Protein AF-A0A956PJD3-F1 (afdb_monomer_lite)

pLDDT: mean 86.42, std 15.33, range [51.88, 98.38]

Structure (mmCIF, N/CA/C/O backbone):
data_AF-A0A956PJD3-F1
#
_entry.id   AF-A0A956PJD3-F1
#
loop_
_atom_site.group_PDB
_atom_site.id
_atom_site.type_symbol
_atom_site.label_atom_id
_atom_site.label_alt_id
_atom_site.label_comp_id
_atom_site.label_asym_id
_atom_site.label_entity_id
_atom_site.label_seq_id
_atom_site.pdbx_PDB_ins_code
_atom_site.Cartn_x
_atom_site.Cartn_y
_atom_site.Cartn_z
_atom_site.occupancy
_atom_site.B_iso_or_equiv
_atom_site.auth_seq_id
_atom_site.auth_comp_id
_atom_site.auth_asym_id
_atom_site.auth_atom_id
_atom_site.pdbx_PDB_model_num
ATOM 1 N N . MET A 1 1 ? -26.066 43.402 -64.550 1.00 51.88 1 MET A N 1
ATOM 2 C CA . MET A 1 1 ? -26.418 42.954 -63.183 1.00 51.88 1 MET A CA 1
ATOM 3 C C . MET A 1 1 ? -26.433 41.417 -63.153 1.00 51.88 1 MET A C 1
ATOM 5 O O . MET A 1 1 ? -27.493 40.840 -63.305 1.00 51.88 1 MET A O 1
ATOM 9 N N . MET A 1 2 ? -25.281 40.720 -63.094 1.00 53.66 2 MET A N 1
ATOM 10 C CA . MET A 1 2 ? -25.293 39.231 -63.068 1.00 53.66 2 MET A CA 1
ATOM 11 C C . MET A 1 2 ? -23.995 38.536 -62.592 1.00 53.66 2 MET A C 1
ATOM 13 O O . MET A 1 2 ? -23.760 37.376 -62.910 1.00 53.66 2 MET A O 1
ATOM 17 N N . THR A 1 3 ? -23.143 39.204 -61.807 1.00 54.50 3 THR A N 1
ATOM 18 C CA . THR A 1 3 ? -21.812 38.692 -61.396 1.00 54.50 3 THR A CA 1
ATOM 19 C C . THR A 1 3 ? -21.685 38.340 -59.904 1.00 54.50 3 THR A C 1
ATOM 21 O O . THR A 1 3 ? -20.575 38.278 -59.386 1.00 54.50 3 THR A O 1
ATOM 24 N N . SER A 1 4 ? -22.788 38.091 -59.184 1.00 55.97 4 SER A N 1
ATOM 25 C CA . SER A 1 4 ? -22.749 38.008 -57.706 1.00 55.97 4 SER A CA 1
ATOM 26 C C . SER A 1 4 ? -23.077 36.635 -57.084 1.00 55.97 4 SER A C 1
ATOM 28 O O . SER A 1 4 ? -22.660 36.371 -55.960 1.00 55.97 4 SER A O 1
ATOM 30 N N . LEU A 1 5 ? -23.736 35.703 -57.790 1.00 53.62 5 LEU A N 1
ATOM 31 C CA . LEU A 1 5 ? -24.155 34.427 -57.169 1.00 53.62 5 LEU A CA 1
ATOM 32 C C . LEU A 1 5 ? -23.069 33.331 -57.145 1.00 53.62 5 LEU A C 1
ATOM 34 O O . LEU A 1 5 ? -22.965 32.591 -56.169 1.00 53.62 5 LEU A O 1
ATOM 38 N N . LYS A 1 6 ? -22.235 33.220 -58.190 1.00 53.94 6 LYS A N 1
ATOM 39 C CA . LYS A 1 6 ? -21.242 32.128 -58.311 1.00 53.94 6 LYS A CA 1
ATOM 40 C C . LYS A 1 6 ? -20.050 32.293 -57.359 1.00 53.94 6 LYS A C 1
ATOM 42 O O . LYS A 1 6 ? -19.551 31.319 -56.804 1.00 53.94 6 LYS A O 1
ATOM 47 N N . THR A 1 7 ? -19.622 33.532 -57.130 1.00 57.16 7 THR A N 1
ATOM 48 C CA . THR A 1 7 ? -18.496 33.870 -56.244 1.00 57.16 7 THR A CA 1
ATOM 49 C C . THR A 1 7 ? -18.841 33.676 -54.767 1.00 57.16 7 THR A C 1
ATOM 51 O O . THR A 1 7 ? -17.974 33.304 -53.978 1.00 57.16 7 THR A O 1
ATOM 54 N N . LEU A 1 8 ? -20.113 33.855 -54.395 1.00 57.12 8 LEU A N 1
ATOM 55 C CA . LEU A 1 8 ? -20.601 33.629 -53.035 1.00 57.12 8 LEU A CA 1
ATOM 56 C C . LEU A 1 8 ? -20.623 32.135 -52.668 1.00 57.12 8 LEU A C 1
ATOM 58 O O . LEU A 1 8 ? -20.251 31.777 -51.552 1.00 57.12 8 LEU A O 1
ATOM 62 N N . GLY A 1 9 ? -20.992 31.262 -53.613 1.00 70.88 9 GLY A N 1
ATOM 63 C CA . GLY A 1 9 ? -20.940 29.806 -53.432 1.00 70.88 9 GLY A CA 1
ATOM 64 C C . GLY A 1 9 ? -19.512 29.286 -53.257 1.00 70.88 9 GLY A C 1
ATOM 65 O O . GLY A 1 9 ? -19.248 28.503 -52.348 1.00 70.88 9 GLY A O 1
ATOM 66 N N . LEU A 1 10 ? -18.572 29.798 -54.058 1.00 72.44 10 LEU A N 1
ATOM 67 C CA . LEU A 1 10 ? -17.164 29.401 -53.985 1.00 72.44 10 LEU A CA 1
ATOM 68 C C . LEU A 1 10 ? -16.500 29.843 -52.670 1.00 72.44 10 LEU A C 1
ATOM 70 O O . LEU A 1 10 ? -15.742 29.084 -52.077 1.00 72.44 10 LEU A O 1
ATOM 74 N N . ARG A 1 11 ? -16.836 31.040 -52.166 1.00 73.69 11 ARG A N 1
ATOM 75 C CA . ARG A 1 11 ? -16.355 31.534 -50.864 1.00 73.69 11 ARG A CA 1
ATOM 76 C C . ARG A 1 11 ? -16.912 30.735 -49.688 1.00 73.69 11 ARG A C 1
ATOM 78 O O . ARG A 1 11 ? -16.173 30.463 -48.750 1.00 73.69 11 ARG A O 1
ATOM 85 N N . ARG A 1 12 ? -18.188 30.335 -49.737 1.00 73.56 12 ARG A N 1
ATOM 86 C CA . ARG A 1 12 ? -18.799 29.476 -48.708 1.00 73.56 12 ARG A CA 1
ATOM 87 C C . ARG A 1 12 ? -18.190 28.078 -48.710 1.00 73.56 12 ARG A C 1
ATOM 89 O O . ARG A 1 12 ? -17.893 27.562 -47.642 1.00 73.56 12 ARG A O 1
ATOM 96 N N . LEU A 1 13 ? -17.944 27.506 -49.889 1.00 75.12 13 LEU A N 1
ATOM 97 C CA . LEU A 1 13 ? -17.280 26.209 -50.014 1.00 75.12 13 LEU A CA 1
ATOM 98 C C . LEU A 1 13 ? -15.838 26.269 -49.492 1.00 75.12 13 LEU A C 1
ATOM 100 O O . LEU A 1 13 ? -15.437 25.407 -48.721 1.00 75.12 13 LEU A O 1
ATOM 104 N N . ALA A 1 14 ? -15.091 27.321 -49.840 1.00 78.12 14 ALA A N 1
ATOM 105 C CA . ALA A 1 14 ? -13.743 27.539 -49.323 1.00 78.12 14 ALA A CA 1
ATOM 106 C C . ALA A 1 14 ? -13.727 27.719 -47.796 1.00 78.12 14 ALA A C 1
ATOM 108 O O . ALA A 1 14 ? -12.846 27.182 -47.137 1.00 78.12 14 ALA A O 1
ATOM 109 N N . LEU A 1 15 ? -14.716 28.418 -47.226 1.00 76.44 15 LEU A N 1
ATOM 110 C CA . LEU A 1 15 ? -14.844 28.584 -45.776 1.00 76.44 15 LEU A CA 1
ATOM 111 C C . LEU A 1 15 ? -15.184 27.261 -45.074 1.00 76.44 15 LEU A C 1
ATOM 113 O O . LEU A 1 15 ? -14.620 26.978 -44.026 1.00 76.44 15 LEU A O 1
ATOM 117 N N . VAL A 1 16 ? -16.061 26.434 -45.653 1.00 76.25 16 VAL A N 1
ATOM 118 C CA . VAL A 1 16 ? -16.390 25.102 -45.114 1.00 76.25 16 VAL A CA 1
ATOM 119 C C . VAL A 1 16 ? -15.184 24.168 -45.190 1.00 76.25 16 VAL A C 1
ATOM 121 O O . VAL A 1 16 ? -14.884 23.495 -44.213 1.00 76.25 16 VAL A O 1
ATOM 124 N N . VAL A 1 17 ? -14.444 24.167 -46.301 1.00 74.88 17 VAL A N 1
ATOM 125 C CA . VAL A 1 17 ? -13.198 23.392 -46.430 1.00 74.88 17 VAL A CA 1
ATOM 126 C C . VAL A 1 17 ? -12.148 23.872 -45.426 1.00 74.88 17 VAL A C 1
ATOM 128 O O . VAL A 1 17 ? -11.503 23.049 -44.786 1.00 74.88 17 VAL A O 1
ATOM 131 N N . LEU A 1 18 ? -12.012 25.186 -45.231 1.00 73.31 18 LEU A N 1
ATOM 132 C CA . LEU A 1 18 ? -11.100 25.753 -44.239 1.00 73.31 18 LEU A CA 1
ATOM 133 C C . LEU A 1 18 ? -11.505 25.373 -42.805 1.00 73.31 18 LEU A C 1
ATOM 135 O O . LEU A 1 18 ? -10.639 25.025 -42.013 1.00 73.31 18 LEU A O 1
ATOM 139 N N . LEU A 1 19 ? -12.801 25.389 -42.481 1.00 71.06 19 LEU A N 1
ATOM 140 C CA . LEU A 1 19 ? -13.317 24.970 -41.172 1.00 71.06 19 LEU A CA 1
ATOM 141 C C . LEU A 1 19 ? -13.112 23.467 -40.926 1.00 71.06 19 LEU A C 1
ATOM 143 O O . LEU A 1 19 ? -12.737 23.085 -39.824 1.00 71.06 19 LEU A O 1
ATOM 147 N N . LEU A 1 20 ? -13.273 22.624 -41.951 1.00 66.12 20 LEU A N 1
ATOM 148 C CA . LEU A 1 20 ? -13.018 21.180 -41.859 1.00 66.12 20 LEU A CA 1
ATOM 149 C C . LEU A 1 20 ? -11.522 20.841 -41.723 1.00 66.12 20 LEU A C 1
ATOM 151 O O . LEU A 1 20 ? -11.180 19.805 -41.161 1.00 66.12 20 LEU A O 1
ATOM 155 N N . LEU A 1 21 ? -10.622 21.705 -42.202 1.00 65.00 21 LEU A N 1
ATOM 156 C CA . LEU A 1 21 ? -9.170 21.541 -42.047 1.00 65.00 21 LEU A CA 1
ATOM 157 C C . LEU A 1 21 ? -8.653 21.968 -40.660 1.00 65.00 21 LEU A C 1
ATOM 159 O O . LEU A 1 21 ? -7.549 21.578 -40.286 1.00 65.00 21 LEU A O 1
ATOM 163 N N . VAL A 1 22 ? -9.425 22.748 -39.891 1.00 60.38 22 VAL A N 1
ATOM 164 C CA . VAL A 1 22 ? -9.029 23.223 -38.550 1.00 60.38 22 VAL A CA 1
ATOM 165 C C . VAL A 1 22 ? -9.181 22.141 -37.474 1.00 60.38 22 VAL A C 1
ATOM 167 O O . VAL A 1 22 ? -8.449 22.168 -36.489 1.00 60.38 22 VAL A O 1
ATOM 170 N N . GLU A 1 23 ? -10.048 21.143 -37.661 1.00 55.19 23 GLU A N 1
ATOM 171 C CA . GLU A 1 23 ? -10.211 20.063 -36.670 1.00 55.19 23 GLU A CA 1
ATOM 172 C C . GLU A 1 23 ? -9.043 19.059 -36.644 1.00 55.19 23 GLU A C 1
ATOM 174 O O . GLU A 1 23 ? -8.906 18.290 -35.697 1.00 55.19 23 GLU A O 1
ATOM 179 N N . ALA A 1 24 ? -8.157 19.083 -37.644 1.00 55.16 24 ALA A N 1
ATOM 180 C CA . ALA A 1 24 ? -7.077 18.105 -37.785 1.00 55.16 24 ALA A CA 1
ATOM 181 C C . ALA A 1 24 ? -5.787 18.447 -37.012 1.00 55.16 24 ALA A C 1
ATOM 183 O O . ALA A 1 24 ? -4.836 17.671 -37.062 1.00 55.16 24 ALA A O 1
ATOM 184 N N . SER A 1 25 ? -5.716 19.589 -36.319 1.00 57.06 25 SER A N 1
ATOM 185 C CA . SER A 1 25 ? -4.496 20.053 -35.633 1.00 57.06 25 SER A CA 1
ATOM 186 C C . SER A 1 25 ? -4.642 20.225 -34.121 1.00 57.06 25 SER A C 1
ATOM 188 O O . SER A 1 25 ? -3.802 20.854 -33.480 1.00 57.06 25 SER A O 1
ATOM 190 N N . ALA A 1 26 ? -5.640 19.581 -33.515 1.00 56.22 26 ALA A N 1
ATOM 191 C CA . ALA A 1 26 ? -5.635 19.304 -32.081 1.00 56.22 26 ALA A CA 1
ATOM 192 C C . ALA A 1 26 ? -4.842 18.015 -31.786 1.00 56.22 26 ALA A C 1
ATOM 194 O O . ALA A 1 26 ? -5.336 17.098 -31.133 1.00 56.22 26 ALA A O 1
ATOM 195 N N . GLN A 1 27 ? -3.599 17.928 -32.271 1.00 57.59 27 GLN A N 1
ATOM 196 C CA . GLN A 1 27 ? -2.650 16.952 -31.742 1.00 57.59 27 GLN A CA 1
ATOM 197 C C . GLN A 1 27 ? -2.358 17.391 -30.304 1.00 57.59 27 GLN A C 1
ATOM 199 O O . GLN A 1 27 ? -1.620 18.349 -30.070 1.00 57.59 27 GLN A O 1
ATOM 204 N N . SER A 1 28 ? -2.997 16.742 -29.333 1.00 60.25 28 SER A N 1
ATOM 205 C CA . SER A 1 28 ? -2.706 16.951 -27.920 1.00 60.25 28 SER A CA 1
ATOM 206 C C . SER A 1 28 ? -1.202 16.789 -27.701 1.00 60.25 28 SER A C 1
ATOM 208 O O . SER A 1 28 ? -0.654 15.716 -27.960 1.00 60.25 28 SER A O 1
ATOM 210 N N . TRP A 1 29 ? -0.536 17.840 -27.225 1.00 57.50 29 TRP A N 1
ATOM 211 C CA . TRP A 1 29 ? 0.792 17.716 -26.640 1.00 57.50 29 TRP A CA 1
ATOM 212 C C . TRP A 1 29 ? 0.662 16.843 -25.388 1.00 57.50 29 TRP A C 1
ATOM 214 O O . TRP A 1 29 ? 0.323 17.322 -24.308 1.00 57.50 29 TRP A O 1
ATOM 224 N N . ALA A 1 30 ? 0.869 15.542 -25.553 1.00 58.47 30 ALA A N 1
ATOM 225 C CA . ALA A 1 30 ? 1.201 14.648 -24.462 1.00 58.47 30 ALA A CA 1
ATOM 226 C C . ALA A 1 30 ? 2.725 14.484 -24.507 1.00 58.47 30 ALA A C 1
ATOM 228 O O . ALA A 1 30 ? 3.251 14.132 -25.568 1.00 58.47 30 ALA A O 1
ATOM 229 N N . PRO A 1 31 ? 3.457 14.758 -23.414 1.00 56.91 31 PRO A N 1
ATOM 230 C CA . PRO A 1 31 ? 4.849 14.346 -23.337 1.00 56.91 31 PRO A CA 1
ATOM 231 C C . PRO A 1 31 ? 4.919 12.856 -23.678 1.00 56.91 31 PRO A C 1
ATOM 233 O O . PRO A 1 31 ? 4.103 12.079 -23.184 1.00 56.91 31 PRO A O 1
ATOM 236 N N . ALA A 1 32 ? 5.892 12.446 -24.490 1.00 55.47 32 ALA A N 1
ATOM 237 C CA . ALA A 1 32 ? 6.172 11.039 -24.784 1.00 55.47 32 ALA A CA 1
ATOM 238 C C . ALA A 1 32 ? 6.737 10.276 -23.561 1.00 55.47 32 ALA A C 1
ATOM 240 O O . ALA A 1 32 ? 7.490 9.318 -23.709 1.00 55.47 32 ALA A O 1
ATOM 241 N N . GLU A 1 33 ? 6.402 10.714 -22.347 1.00 57.38 33 GLU A N 1
ATOM 242 C CA . GLU A 1 33 ? 6.651 9.981 -21.118 1.00 57.38 33 GLU A CA 1
ATOM 243 C C . GLU A 1 33 ? 5.678 8.807 -21.115 1.00 57.38 33 GLU A C 1
ATOM 245 O O . GLU A 1 33 ? 4.465 8.977 -20.961 1.00 57.38 33 GLU A O 1
ATOM 250 N N . GLN A 1 34 ? 6.202 7.597 -21.296 1.00 62.53 34 GLN A N 1
ATOM 251 C CA . GLN A 1 34 ? 5.484 6.408 -20.860 1.00 62.53 34 GLN A CA 1
ATOM 252 C C . GLN A 1 34 ? 5.056 6.654 -19.416 1.00 62.53 34 GLN A C 1
ATOM 254 O O . GLN A 1 34 ? 5.887 6.923 -18.550 1.00 62.53 34 GLN A O 1
ATOM 259 N N . SER A 1 35 ? 3.743 6.655 -19.187 1.00 76.25 35 SER A N 1
ATOM 260 C CA . SER A 1 35 ? 3.175 6.948 -17.879 1.00 76.25 35 SER A CA 1
ATOM 261 C C . SER A 1 35 ? 3.840 6.056 -16.831 1.00 76.25 35 SER A C 1
ATOM 263 O O . SER A 1 35 ? 3.605 4.853 -16.801 1.00 76.25 35 SER A O 1
ATOM 265 N N . ARG A 1 36 ? 4.643 6.655 -15.943 1.00 88.44 36 ARG A N 1
ATOM 266 C CA . ARG A 1 36 ? 5.240 5.970 -14.782 1.00 88.44 36 ARG A CA 1
ATOM 267 C C . ARG A 1 36 ? 4.200 5.599 -13.725 1.00 88.44 36 ARG A C 1
ATOM 269 O O . ARG A 1 36 ? 4.544 4.994 -12.715 1.00 88.44 36 ARG A O 1
ATOM 276 N N . LEU A 1 37 ? 2.944 5.994 -13.929 1.00 91.88 37 LEU A N 1
ATOM 277 C CA . LEU A 1 37 ? 1.824 5.615 -13.088 1.00 91.88 37 LEU A CA 1
ATOM 278 C C . LEU A 1 37 ? 1.425 4.169 -13.389 1.00 91.88 37 LEU A C 1
ATOM 280 O O . LEU A 1 37 ? 0.999 3.862 -14.501 1.00 91.88 37 LEU A O 1
ATOM 284 N N . VAL A 1 38 ? 1.535 3.308 -12.385 1.00 92.06 38 VAL A N 1
ATOM 285 C CA . VAL A 1 38 ? 1.164 1.892 -12.448 1.00 92.06 38 VAL A CA 1
ATOM 286 C C . VAL A 1 38 ? 0.164 1.549 -11.353 1.00 92.06 38 VAL A C 1
ATOM 288 O O . VAL A 1 38 ? 0.086 2.239 -10.336 1.00 92.06 38 VAL A O 1
ATOM 291 N N . GLY A 1 39 ? -0.573 0.457 -11.548 1.00 93.12 39 GLY A N 1
ATOM 292 C CA . GLY A 1 39 ? -1.552 -0.037 -10.584 1.00 93.12 39 GLY A CA 1
ATOM 293 C C . GLY A 1 39 ? -2.808 0.831 -10.468 1.00 93.12 39 GLY A C 1
ATOM 294 O O . GLY A 1 39 ? -2.964 1.870 -11.114 1.00 93.12 39 GLY A O 1
ATOM 295 N N . GLU A 1 40 ? -3.729 0.385 -9.620 1.00 95.25 40 GLU A N 1
ATOM 296 C CA . GLU A 1 40 ? -5.016 1.036 -9.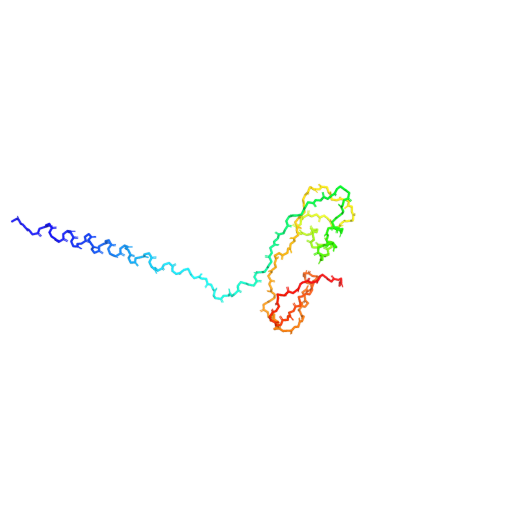390 1.00 95.25 40 GLU A CA 1
ATOM 297 C C . GLU A 1 40 ? -5.378 0.971 -7.914 1.00 95.25 40 GLU A C 1
ATOM 299 O O . GLU A 1 40 ? -5.251 -0.081 -7.296 1.00 95.25 40 GLU A O 1
ATOM 304 N N . ASP A 1 41 ? -5.855 2.077 -7.347 1.00 96.69 41 ASP A N 1
ATOM 305 C CA . ASP A 1 41 ? -6.321 2.077 -5.964 1.00 96.69 41 ASP A CA 1
ATOM 306 C C . ASP A 1 41 ? -7.576 1.220 -5.810 1.00 96.69 41 ASP A C 1
ATOM 308 O O . ASP A 1 41 ? -8.489 1.263 -6.637 1.00 96.69 41 ASP A O 1
ATOM 312 N N . VAL A 1 42 ? -7.647 0.468 -4.712 1.00 97.12 42 VAL A N 1
ATOM 313 C CA . VAL A 1 42 ? -8.752 -0.461 -4.464 1.00 97.12 42 VAL A CA 1
ATOM 314 C C . VAL A 1 42 ? -9.455 -0.098 -3.169 1.00 97.12 42 VAL A C 1
ATOM 316 O O . VAL A 1 42 ? -8.833 0.006 -2.117 1.00 97.12 42 VAL A O 1
ATOM 319 N N . SER A 1 43 ? -10.778 0.039 -3.220 1.00 97.81 43 SER A N 1
ATOM 320 C CA . SER A 1 43 ? -11.601 0.145 -2.015 1.00 97.81 43 SER A CA 1
ATOM 321 C C . SER A 1 43 ? -11.999 -1.251 -1.539 1.00 97.81 43 SER A C 1
ATOM 323 O O . SER A 1 43 ? -12.635 -2.009 -2.273 1.00 97.81 43 SER A O 1
ATOM 325 N N . VAL A 1 44 ? -11.621 -1.604 -0.314 1.00 97.44 44 VAL A N 1
ATOM 326 C CA . VAL A 1 44 ? -11.906 -2.908 0.297 1.00 97.44 44 VAL A CA 1
ATOM 327 C C . VAL A 1 44 ? -12.924 -2.760 1.416 1.00 97.44 44 VAL A C 1
ATOM 329 O O . VAL A 1 44 ? -12.908 -1.765 2.136 1.00 97.44 44 VAL A O 1
ATOM 332 N N . SER A 1 45 ? -13.813 -3.745 1.558 1.00 97.62 45 SER A N 1
ATOM 333 C CA . SER A 1 45 ? -14.769 -3.774 2.670 1.00 97.62 45 SER A CA 1
ATOM 334 C C . SER A 1 45 ? -14.091 -4.271 3.944 1.00 97.62 45 SER A C 1
ATOM 336 O O . SER A 1 45 ? -13.246 -5.165 3.889 1.00 97.62 45 SER A O 1
ATOM 338 N N . VAL A 1 46 ? -14.477 -3.698 5.077 1.00 97.81 46 VAL A N 1
ATOM 339 C CA . VAL A 1 46 ? -13.958 -4.034 6.403 1.00 97.81 46 VAL A CA 1
ATOM 340 C C . VAL A 1 46 ? -14.898 -5.032 7.067 1.00 97.81 46 VAL A C 1
ATOM 342 O O . VAL A 1 46 ? -16.095 -4.782 7.199 1.00 97.81 46 VAL A O 1
ATOM 345 N N . SER A 1 47 ? -14.361 -6.172 7.493 1.00 95.94 47 SER A N 1
ATOM 346 C CA . SER A 1 47 ? -15.119 -7.138 8.294 1.00 95.94 47 SER A CA 1
ATOM 347 C C . SER A 1 47 ? -15.240 -6.669 9.748 1.00 95.94 47 SER A C 1
ATOM 349 O O . SER A 1 47 ? -14.371 -5.963 10.256 1.00 95.94 47 SER A O 1
ATOM 351 N N . GLY A 1 48 ? -16.294 -7.088 10.453 1.00 94.94 48 GLY A N 1
ATOM 352 C CA . GLY A 1 48 ? -16.499 -6.714 11.857 1.00 94.94 48 GLY A CA 1
ATOM 353 C C . GLY A 1 48 ? -15.291 -7.053 12.741 1.00 94.94 48 GLY A C 1
ATOM 354 O O . GLY A 1 48 ? -14.831 -8.192 12.755 1.00 94.94 48 GLY A O 1
ATOM 355 N N . GLY A 1 49 ? -14.773 -6.056 13.466 1.00 95.88 49 GLY A N 1
ATOM 356 C CA . GLY A 1 49 ? -13.607 -6.200 14.348 1.00 95.88 49 GLY A CA 1
ATOM 357 C C . GLY A 1 49 ? -12.244 -6.197 13.643 1.00 95.88 49 GLY A C 1
ATOM 358 O O . GLY A 1 49 ? -11.224 -6.240 14.324 1.00 95.88 49 GLY A O 1
ATOM 359 N N . GLN A 1 50 ? -12.203 -6.120 12.310 1.00 97.69 50 G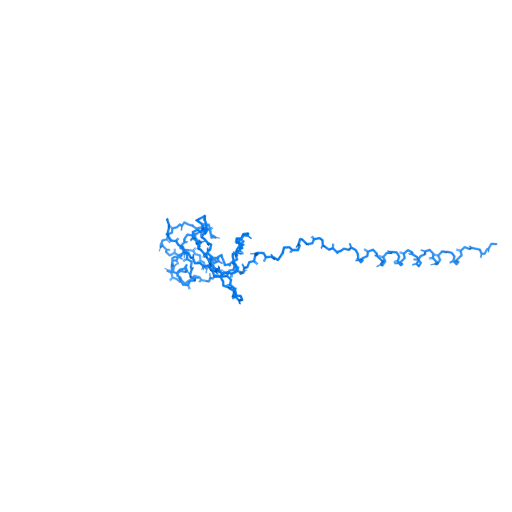LN A N 1
ATOM 360 C CA . GLN A 1 50 ? -10.960 -6.136 11.542 1.00 97.69 50 GLN A CA 1
ATOM 361 C C . GLN A 1 50 ? -10.162 -4.840 11.738 1.00 97.69 50 GLN A C 1
ATOM 363 O O . GLN A 1 50 ? -10.722 -3.743 11.683 1.00 97.69 50 GLN A O 1
ATOM 368 N N . SER A 1 51 ? -8.850 -4.955 11.944 1.00 98.19 51 SER A N 1
ATOM 369 C CA . SER A 1 51 ? -7.950 -3.803 12.069 1.00 98.19 51 SER A CA 1
ATOM 370 C C . SER A 1 51 ? -7.365 -3.370 10.716 1.00 98.19 51 SER A C 1
ATOM 372 O O . SER A 1 51 ? -7.390 -4.116 9.731 1.00 98.19 51 SER A O 1
ATOM 374 N N . LEU A 1 52 ? -6.771 -2.168 10.660 1.00 97.62 52 LEU A N 1
ATOM 375 C CA . LEU A 1 52 ? -5.980 -1.753 9.492 1.00 97.62 52 LEU A CA 1
ATOM 376 C C . LEU A 1 52 ? -4.760 -2.655 9.287 1.00 97.62 52 LEU A C 1
ATOM 378 O O . LEU A 1 52 ? -4.353 -2.861 8.148 1.00 97.62 52 LEU A O 1
ATOM 382 N N . TYR A 1 53 ? -4.187 -3.201 10.364 1.00 97.62 53 TYR A N 1
ATOM 383 C CA . TYR A 1 53 ? -3.041 -4.104 10.276 1.00 97.62 53 TYR A CA 1
ATOM 384 C C . TYR A 1 53 ? -3.416 -5.405 9.561 1.00 97.62 53 TYR A C 1
ATOM 386 O O . TYR A 1 53 ? -2.693 -5.836 8.663 1.00 97.62 53 TYR A O 1
ATOM 394 N N . ASP A 1 54 ? -4.574 -5.986 9.889 1.00 97.94 54 ASP A N 1
ATOM 395 C CA . ASP A 1 54 ? -5.067 -7.205 9.236 1.00 97.94 54 ASP A CA 1
ATOM 396 C C . ASP A 1 54 ? -5.295 -6.976 7.738 1.00 97.94 54 ASP A C 1
ATOM 398 O O . ASP A 1 54 ? -4.882 -7.785 6.904 1.00 97.94 54 ASP A O 1
ATOM 402 N N . LEU A 1 55 ? -5.918 -5.843 7.393 1.00 97.56 55 LEU A N 1
ATOM 403 C CA . LEU A 1 55 ? -6.154 -5.433 6.008 1.00 97.56 55 LEU A CA 1
ATOM 404 C C . LEU A 1 55 ? -4.843 -5.199 5.250 1.00 97.56 55 LEU A C 1
ATOM 406 O O . LEU A 1 55 ? -4.684 -5.704 4.138 1.00 97.56 55 LEU A O 1
ATOM 410 N N . ALA A 1 56 ? -3.900 -4.469 5.851 1.00 97.00 56 ALA A N 1
ATOM 411 C CA . ALA A 1 56 ? -2.606 -4.165 5.253 1.00 97.00 56 ALA A CA 1
ATOM 412 C C . ALA A 1 56 ? -1.820 -5.452 4.981 1.00 97.00 56 ALA A C 1
ATOM 414 O O . ALA A 1 56 ? -1.403 -5.705 3.849 1.00 97.00 56 ALA A O 1
ATOM 415 N N . ARG A 1 57 ? -1.710 -6.321 5.993 1.00 96.44 57 ARG A N 1
ATOM 416 C CA . ARG A 1 57 ? -1.012 -7.606 5.904 1.00 96.44 57 ARG A CA 1
ATOM 417 C C . ARG A 1 57 ? -1.592 -8.495 4.809 1.00 96.44 57 ARG A C 1
ATOM 419 O O . ARG A 1 57 ? -0.833 -9.042 4.015 1.00 96.44 57 ARG A O 1
ATOM 426 N N . ALA A 1 58 ? -2.918 -8.619 4.735 1.00 96.50 58 ALA A N 1
ATOM 427 C CA . ALA A 1 58 ? -3.584 -9.441 3.723 1.00 96.50 58 ALA A CA 1
ATOM 428 C C . ALA A 1 58 ? -3.353 -8.946 2.283 1.00 96.50 58 ALA A C 1
ATOM 430 O O . ALA A 1 58 ? -3.569 -9.697 1.334 1.00 96.50 58 ALA A O 1
ATOM 431 N N . ARG A 1 59 ? -2.934 -7.687 2.112 1.00 95.62 59 ARG A N 1
ATOM 432 C CA . ARG A 1 59 ? -2.702 -7.052 0.810 1.00 95.62 59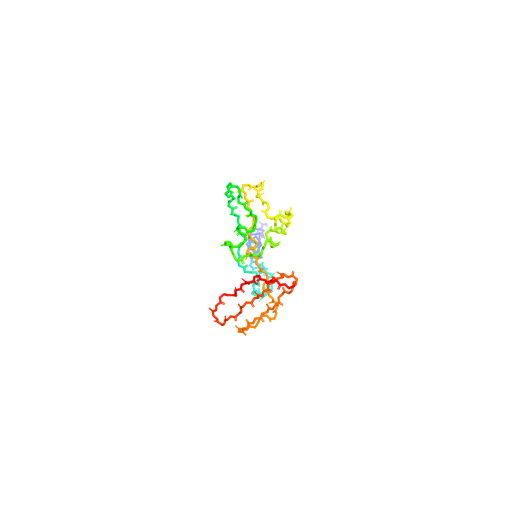 ARG A CA 1
ATOM 433 C C . ARG A 1 59 ? -1.234 -6.740 0.523 1.00 95.62 59 ARG A C 1
ATOM 435 O O . ARG A 1 59 ? -0.955 -6.165 -0.521 1.00 95.62 59 ARG A O 1
ATOM 442 N N . GLY A 1 60 ? -0.310 -7.117 1.408 1.00 95.31 60 GLY A N 1
ATOM 443 C CA . GLY A 1 60 ? 1.120 -6.859 1.222 1.00 95.31 60 GLY A CA 1
ATOM 444 C C . GLY A 1 60 ? 1.536 -5.406 1.476 1.00 95.31 60 GLY A C 1
ATOM 445 O O . GLY A 1 60 ? 2.492 -4.934 0.873 1.00 95.31 60 GLY A O 1
ATOM 446 N N . TYR A 1 61 ? 0.835 -4.695 2.361 1.00 96.81 61 TYR A N 1
ATOM 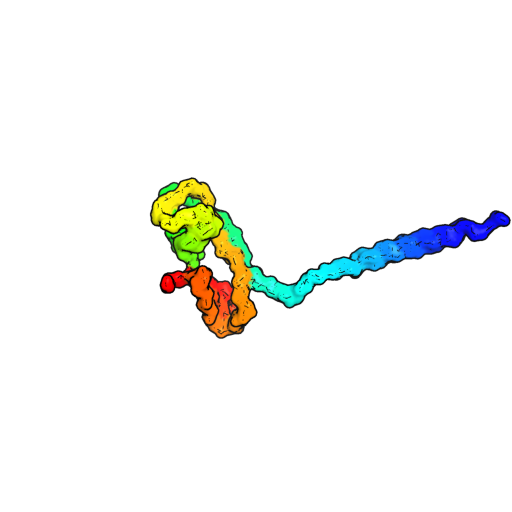447 C CA . TYR A 1 61 ? 1.157 -3.325 2.770 1.00 96.81 61 TYR A CA 1
ATOM 448 C C . TYR A 1 61 ? 1.569 -3.269 4.242 1.00 96.81 61 TYR A C 1
ATOM 450 O O . TYR A 1 61 ? 1.204 -4.129 5.045 1.00 96.81 61 TYR A O 1
ATOM 458 N N . ALA A 1 62 ? 2.299 -2.215 4.608 1.00 96.44 62 ALA A N 1
ATOM 459 C CA . ALA A 1 62 ? 2.448 -1.834 6.013 1.00 96.44 62 ALA A CA 1
ATOM 460 C C . ALA A 1 62 ? 1.183 -1.131 6.530 1.00 96.44 62 ALA A C 1
ATOM 462 O O . ALA A 1 62 ? 0.439 -0.529 5.750 1.00 96.44 62 ALA A O 1
ATOM 463 N N . LEU A 1 63 ? 0.981 -1.163 7.848 1.00 96.88 63 LEU A N 1
ATOM 464 C CA . LEU A 1 63 ? -0.115 -0.471 8.531 1.00 96.88 63 LEU A CA 1
ATOM 465 C C . LEU A 1 63 ? -0.150 1.020 8.168 1.00 96.88 63 LEU A C 1
ATOM 467 O O . LEU A 1 63 ? -1.208 1.574 7.884 1.00 96.88 63 LEU A O 1
ATOM 471 N N . GLU A 1 64 ? 1.015 1.654 8.134 1.00 96.38 64 GLU A N 1
ATOM 472 C CA . GLU A 1 64 ? 1.170 3.088 7.928 1.00 96.38 64 GLU A CA 1
ATOM 473 C C . GLU A 1 64 ? 0.751 3.529 6.526 1.00 96.38 64 GLU A C 1
ATOM 475 O O . GLU A 1 64 ? 0.142 4.584 6.396 1.00 96.38 64 GLU A O 1
ATOM 480 N N . HIS A 1 65 ? 0.938 2.686 5.504 1.00 97.19 65 HIS A N 1
ATOM 481 C CA . HIS A 1 65 ? 0.441 2.970 4.153 1.00 97.19 65 HIS A CA 1
ATOM 482 C C . HIS A 1 65 ? -1.080 3.131 4.129 1.00 97.19 65 HIS A C 1
ATOM 484 O O . HIS A 1 65 ? -1.609 4.066 3.532 1.00 97.19 65 HIS A O 1
ATOM 490 N N . LEU A 1 66 ? -1.799 2.210 4.779 1.00 97.62 66 LEU A N 1
ATOM 491 C CA . LEU A 1 66 ? -3.257 2.281 4.849 1.00 97.62 66 LEU A CA 1
ATOM 492 C C . LEU A 1 66 ? -3.695 3.414 5.778 1.00 97.62 66 LEU A C 1
ATOM 494 O O . LEU A 1 66 ? -4.664 4.103 5.474 1.00 97.62 66 LEU A O 1
ATOM 498 N N . SER A 1 67 ? -2.985 3.620 6.886 1.00 97.56 67 SER A N 1
ATOM 499 C CA . SER A 1 67 ? -3.224 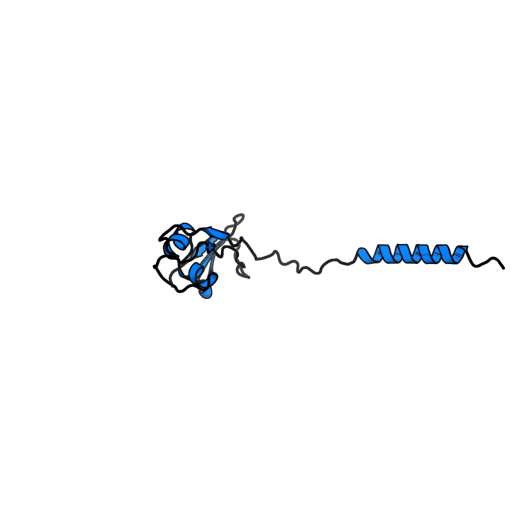4.723 7.817 1.00 97.56 67 SER A CA 1
ATOM 500 C C . SER A 1 67 ? -3.207 6.070 7.091 1.00 97.56 67 SER A C 1
ATOM 502 O O . SER A 1 67 ? -4.184 6.815 7.149 1.00 97.56 67 SER A O 1
ATOM 504 N N . GLU A 1 68 ? -2.136 6.341 6.345 1.00 96.81 68 GLU A N 1
ATOM 505 C CA . GLU A 1 68 ? -1.923 7.590 5.618 1.00 96.81 68 GLU A CA 1
ATOM 506 C C . GLU A 1 68 ? -2.943 7.771 4.491 1.00 96.81 68 GLU A C 1
ATOM 508 O O . GLU A 1 68 ? -3.652 8.777 4.458 1.00 96.81 68 GLU A O 1
ATOM 513 N N . ALA A 1 69 ? -3.121 6.754 3.640 1.00 97.44 69 ALA A N 1
ATOM 514 C CA . ALA A 1 69 ? -4.057 6.809 2.515 1.00 97.44 69 ALA A CA 1
ATOM 515 C C . ALA A 1 69 ? -5.522 7.024 2.933 1.00 97.44 69 ALA A C 1
ATOM 517 O O . ALA A 1 69 ? -6.339 7.478 2.134 1.00 97.44 69 ALA A O 1
ATOM 518 N N . ASN A 1 70 ? -5.874 6.690 4.177 1.00 97.69 70 ASN A N 1
ATOM 519 C CA . ASN A 1 70 ? -7.236 6.820 4.693 1.00 97.69 70 ASN A CA 1
ATOM 520 C C . ASN A 1 70 ? -7.412 7.974 5.688 1.00 97.69 70 ASN A C 1
ATOM 522 O O . ASN A 1 70 ? -8.530 8.169 6.182 1.00 97.69 70 ASN A O 1
ATOM 526 N N . GLY A 1 71 ? -6.347 8.716 6.009 1.00 97.50 71 GLY A N 1
ATOM 527 C CA . GLY A 1 71 ? -6.372 9.742 7.054 1.00 97.50 71 GLY A CA 1
ATOM 528 C C . GLY A 1 71 ? -6.781 9.175 8.419 1.00 97.50 71 GLY A C 1
ATOM 529 O O . GLY A 1 71 ? -7.565 9.788 9.142 1.00 97.50 71 GLY A O 1
ATOM 530 N N . LEU A 1 72 ? -6.324 7.962 8.731 1.00 96.75 72 LEU A N 1
ATOM 531 C CA . LEU A 1 72 ? -6.587 7.259 9.986 1.00 96.75 72 LEU A CA 1
ATOM 532 C C . LEU A 1 72 ? -5.317 7.242 10.849 1.00 96.75 72 LEU A C 1
ATOM 534 O O . LEU A 1 72 ? -4.218 7.340 10.304 1.00 96.75 72 LEU A O 1
ATOM 538 N N . PRO A 1 73 ? -5.433 7.115 12.183 1.00 96.88 73 PRO A N 1
ATOM 539 C CA . PRO A 1 73 ? -4.272 6.947 13.048 1.00 96.88 73 PRO A CA 1
ATOM 540 C C . PRO A 1 73 ? -3.648 5.560 12.875 1.00 96.88 73 PRO A C 1
ATOM 542 O O . PRO A 1 73 ? -4.353 4.570 12.659 1.00 96.88 73 PRO A O 1
ATOM 545 N N . VAL A 1 74 ? -2.330 5.483 13.067 1.00 97.00 74 VAL A N 1
ATOM 546 C CA . VAL A 1 74 ? -1.599 4.213 13.116 1.00 97.00 74 VAL A CA 1
ATOM 547 C C . VAL A 1 74 ? -2.053 3.472 14.371 1.00 97.00 74 VAL A C 1
ATOM 549 O O . VAL A 1 74 ? -1.686 3.831 15.488 1.00 97.00 74 VAL A O 1
ATOM 552 N N . SER A 1 75 ? -2.920 2.478 14.194 1.00 96.00 75 SER A N 1
ATOM 553 C CA . SER A 1 75 ? -3.587 1.785 15.293 1.00 96.00 75 SER A CA 1
ATOM 554 C C . SER A 1 75 ? -3.863 0.327 14.947 1.00 96.00 75 SER A C 1
ATOM 556 O O . SER A 1 75 ? -4.191 -0.009 13.810 1.00 96.00 75 SER A O 1
ATOM 558 N N . LEU A 1 76 ? -3.764 -0.529 15.963 1.00 97.00 76 LEU A N 1
ATOM 559 C CA . LEU A 1 76 ? -4.153 -1.939 15.894 1.00 97.00 76 LEU A CA 1
ATOM 560 C C . LEU A 1 76 ? -5.622 -2.163 16.285 1.00 97.00 76 LEU A C 1
ATOM 562 O O . LEU A 1 76 ? -6.093 -3.296 16.282 1.00 97.00 76 LEU A O 1
ATOM 566 N N . ALA A 1 77 ? -6.349 -1.101 16.643 1.00 97.56 77 ALA A N 1
ATOM 567 C CA . ALA A 1 77 ? -7.768 -1.195 16.951 1.00 97.56 77 ALA A CA 1
ATOM 568 C C . ALA A 1 77 ? -8.595 -1.553 15.704 1.00 97.56 77 ALA A C 1
ATOM 570 O O . ALA A 1 77 ? -8.175 -1.337 14.562 1.00 97.56 77 ALA A O 1
ATOM 571 N N . ALA A 1 78 ? -9.804 -2.062 15.943 1.00 97.69 78 ALA A N 1
ATOM 572 C CA . ALA A 1 78 ? -10.770 -2.315 14.885 1.00 97.69 78 ALA A CA 1
ATOM 573 C C . ALA A 1 78 ? -11.087 -1.026 14.111 1.00 97.69 78 ALA A C 1
ATOM 575 O O . ALA A 1 78 ? -11.247 0.056 14.686 1.00 97.69 78 ALA A O 1
ATOM 576 N N . VAL A 1 79 ? -11.198 -1.154 12.793 1.00 97.38 79 VAL A N 1
ATOM 577 C CA . VAL A 1 79 ? -11.545 -0.044 11.911 1.00 97.38 79 VAL A CA 1
ATOM 578 C C . VAL A 1 79 ? -13.024 0.280 12.066 1.00 97.38 79 VAL A C 1
ATOM 580 O O . VAL A 1 79 ? -13.882 -0.581 11.905 1.00 97.38 79 VAL A O 1
ATOM 583 N N . GLN A 1 80 ? -13.332 1.547 12.336 1.00 95.75 80 GLN A N 1
ATOM 584 C CA . GLN A 1 80 ? -14.708 2.046 12.455 1.00 95.75 80 GLN A CA 1
ATOM 585 C C . GLN A 1 80 ? -15.214 2.644 11.132 1.00 95.75 80 GLN A C 1
ATOM 587 O O . GLN A 1 80 ? -15.744 3.753 11.093 1.00 95.75 80 GLN A O 1
ATOM 592 N N . ARG A 1 81 ? -14.971 1.940 10.022 1.00 95.62 81 ARG A N 1
ATOM 593 C CA . ARG A 1 81 ? -15.414 2.299 8.667 1.00 95.62 81 ARG A CA 1
ATOM 594 C C . ARG A 1 81 ? -15.788 1.037 7.912 1.00 95.62 81 ARG A C 1
ATOM 596 O O . ARG A 1 81 ? -15.100 0.036 8.048 1.00 95.62 81 ARG A O 1
ATOM 603 N N . ASP A 1 82 ? -16.790 1.133 7.046 1.00 97.12 82 ASP A N 1
ATOM 604 C CA . ASP A 1 82 ? -17.214 0.005 6.208 1.00 97.12 82 ASP A CA 1
ATOM 605 C C . ASP A 1 82 ? -16.214 -0.304 5.093 1.00 97.12 82 ASP A C 1
ATOM 607 O O . ASP A 1 82 ? -16.149 -1.430 4.598 1.00 97.12 82 ASP A O 1
ATOM 611 N N . LYS A 1 83 ? -15.445 0.707 4.666 1.00 97.88 83 LYS A N 1
ATOM 612 C CA . LYS A 1 83 ? -14.469 0.598 3.584 1.00 97.88 83 LYS A CA 1
ATOM 613 C C . LYS A 1 83 ? -13.158 1.298 3.910 1.00 97.88 83 LYS A C 1
ATOM 615 O O . LYS A 1 83 ? -13.136 2.326 4.586 1.00 97.88 83 LYS A O 1
ATOM 620 N N . VAL A 1 84 ? -12.081 0.748 3.361 1.00 98.00 84 VAL A N 1
ATOM 621 C CA . VAL A 1 84 ? -10.709 1.259 3.449 1.00 98.00 84 VAL A CA 1
ATOM 622 C C . VAL A 1 84 ? -10.108 1.301 2.046 1.00 98.00 84 VAL A C 1
ATOM 624 O O . VAL A 1 84 ? -10.351 0.418 1.227 1.00 98.00 84 VAL A O 1
ATOM 627 N N . LEU A 1 85 ? -9.346 2.347 1.750 1.00 98.38 85 LEU A N 1
ATOM 628 C CA . LEU A 1 85 ? -8.564 2.496 0.530 1.00 98.38 85 LEU A CA 1
ATOM 629 C C . LEU A 1 85 ? -7.237 1.741 0.662 1.00 98.38 85 LEU A C 1
ATOM 631 O O . LEU A 1 85 ? -6.512 1.924 1.640 1.00 98.38 85 LEU A O 1
ATOM 635 N N . VAL A 1 86 ? -6.907 0.932 -0.337 1.00 97.94 86 VAL A N 1
ATOM 636 C CA . VAL A 1 86 ? -5.582 0.341 -0.528 1.00 97.94 86 VAL A CA 1
ATOM 637 C C . VAL A 1 86 ? -4.881 1.136 -1.637 1.00 97.94 86 VAL A C 1
ATOM 639 O O . VAL A 1 86 ? -5.357 1.096 -2.776 1.00 97.94 86 VAL A O 1
ATOM 642 N N . PRO A 1 87 ? -3.786 1.862 -1.330 1.00 96.94 87 PRO A N 1
ATOM 643 C CA . PRO A 1 87 ? -3.108 2.751 -2.275 1.00 96.94 87 PRO A CA 1
ATOM 644 C C . PRO A 1 87 ? -2.178 1.955 -3.206 1.00 96.94 87 PRO A C 1
ATOM 646 O O . PRO A 1 87 ? -0.956 1.954 -3.048 1.00 96.94 87 PRO A O 1
ATOM 649 N N . SER A 1 88 ? -2.759 1.176 -4.121 1.00 95.69 88 SER A N 1
ATOM 650 C CA . SER A 1 88 ? -1.998 0.336 -5.058 1.00 95.69 88 SER A CA 1
ATOM 651 C C . SER A 1 88 ? -1.587 1.058 -6.335 1.00 95.69 88 SER A C 1
ATOM 653 O O . SER A 1 88 ? -0.760 0.528 -7.077 1.00 95.69 88 SER A O 1
ATOM 655 N N . ARG A 1 89 ? -2.100 2.269 -6.578 1.00 95.44 89 ARG A N 1
ATOM 656 C CA . ARG A 1 89 ? -1.589 3.139 -7.633 1.00 95.44 89 ARG A CA 1
ATOM 657 C C . ARG A 1 89 ? -0.295 3.811 -7.179 1.00 95.44 89 ARG A C 1
ATOM 659 O O . ARG A 1 89 ? -0.247 4.421 -6.114 1.00 95.44 89 ARG A O 1
ATOM 666 N N . ARG A 1 90 ? 0.754 3.727 -7.996 1.00 93.50 90 ARG A N 1
ATOM 667 C CA . ARG A 1 90 ? 2.093 4.237 -7.664 1.00 93.50 90 ARG A CA 1
ATOM 668 C C . ARG A 1 90 ? 2.753 4.906 -8.852 1.00 93.50 90 ARG A C 1
ATOM 670 O O . ARG A 1 90 ? 2.512 4.530 -9.995 1.00 93.50 90 ARG A O 1
ATOM 677 N N . ILE A 1 91 ? 3.609 5.880 -8.567 1.00 93.31 91 ILE A N 1
ATOM 678 C CA . ILE A 1 91 ? 4.500 6.483 -9.556 1.00 93.31 91 ILE A CA 1
ATOM 679 C C . ILE A 1 91 ? 5.849 5.783 -9.426 1.00 93.31 91 ILE A C 1
ATOM 681 O O . ILE A 1 91 ? 6.482 5.851 -8.376 1.00 93.31 91 ILE A O 1
ATOM 685 N N . LEU A 1 92 ? 6.292 5.113 -10.487 1.00 94.19 92 LEU A N 1
ATOM 686 C CA . LEU A 1 92 ? 7.590 4.451 -10.497 1.00 94.19 92 LEU A CA 1
ATOM 687 C C . LEU A 1 92 ? 8.738 5.472 -10.353 1.00 94.19 92 LEU A C 1
ATOM 689 O O . LEU A 1 92 ? 8.642 6.582 -10.896 1.00 94.19 92 LEU A O 1
ATOM 693 N N . PRO A 1 93 ? 9.840 5.104 -9.671 1.00 93.19 93 PRO A N 1
ATOM 694 C CA . PRO A 1 93 ? 11.073 5.888 -9.630 1.00 93.19 93 PRO A CA 1
ATOM 695 C C . PRO A 1 93 ? 11.543 6.319 -11.027 1.00 93.19 93 PRO A C 1
ATOM 697 O O . PRO A 1 93 ? 11.386 5.578 -11.992 1.00 93.19 93 PRO A O 1
ATOM 700 N N . MET A 1 94 ? 12.118 7.521 -11.128 1.00 88.00 94 MET A N 1
ATOM 701 C CA . MET A 1 94 ? 12.552 8.108 -12.406 1.00 88.00 94 MET A CA 1
ATOM 702 C C . MET A 1 94 ? 13.653 7.281 -13.090 1.00 88.00 94 MET A C 1
ATOM 704 O O . MET A 1 94 ? 13.566 7.035 -14.286 1.00 88.00 94 MET A O 1
ATOM 708 N N . ASP A 1 95 ? 14.622 6.786 -12.318 1.00 87.12 95 ASP A N 1
ATOM 709 C CA . ASP A 1 95 ? 15.774 6.020 -12.812 1.00 87.12 95 ASP A CA 1
ATOM 710 C C . ASP A 1 95 ? 15.638 4.522 -12.478 1.00 87.12 95 ASP A C 1
ATOM 712 O O . ASP A 1 95 ? 16.533 3.900 -11.902 1.00 87.12 95 ASP A O 1
ATOM 716 N N . ALA A 1 96 ? 14.467 3.944 -12.766 1.00 91.00 96 ALA A N 1
ATOM 717 C CA . ALA A 1 96 ? 14.206 2.526 -12.529 1.00 91.00 96 ALA A CA 1
ATOM 718 C C . ALA A 1 96 ? 15.128 1.631 -13.393 1.00 91.00 96 ALA A C 1
ATOM 720 O O . ALA A 1 96 ? 15.135 1.773 -14.618 1.00 91.00 96 ALA A O 1
ATOM 721 N N . PRO A 1 97 ? 15.901 0.697 -12.800 1.00 93.75 97 PRO A N 1
ATOM 722 C CA . PRO A 1 97 ? 16.754 -0.210 -13.564 1.00 93.75 97 PRO A CA 1
ATOM 723 C C . PRO A 1 97 ? 15.919 -1.274 -14.290 1.00 93.75 97 PRO A C 1
ATOM 725 O O . PRO A 1 97 ? 14.859 -1.658 -13.809 1.00 93.75 97 PRO A O 1
ATOM 728 N N . ALA A 1 98 ? 16.431 -1.826 -15.397 1.00 92.50 98 ALA A N 1
ATOM 729 C CA . ALA A 1 98 ? 15.788 -2.961 -16.076 1.00 92.50 98 ALA A CA 1
ATOM 730 C C . ALA A 1 98 ? 15.710 -4.208 -15.174 1.00 92.50 98 ALA A C 1
ATOM 732 O O . ALA A 1 98 ? 14.706 -4.910 -15.146 1.00 92.50 98 ALA A O 1
ATOM 733 N N . ASN A 1 99 ? 16.764 -4.451 -14.391 1.00 96.81 99 ASN A N 1
ATOM 734 C CA . ASN A 1 99 ? 16.833 -5.507 -13.389 1.00 96.81 99 ASN A CA 1
ATOM 735 C C . ASN A 1 99 ? 17.472 -4.941 -12.116 1.00 96.81 99 ASN A C 1
ATOM 737 O O . ASN A 1 99 ? 18.568 -4.382 -12.178 1.00 96.81 99 ASN A O 1
ATOM 741 N N . GLY A 1 100 ? 16.824 -5.083 -10.960 1.00 96.81 100 GLY A N 1
ATOM 742 C CA . GLY A 1 100 ? 17.385 -4.627 -9.688 1.00 96.81 100 GLY A CA 1
ATOM 743 C C . GLY A 1 100 ? 16.347 -4.218 -8.651 1.00 96.81 100 GLY A C 1
ATOM 744 O O . GLY A 1 100 ? 15.168 -4.554 -8.745 1.00 96.81 100 GLY A O 1
ATOM 745 N N . VAL A 1 101 ? 16.810 -3.490 -7.634 1.00 96.81 101 VAL A N 1
ATOM 746 C CA . VAL A 1 101 ? 15.981 -3.003 -6.527 1.00 96.81 101 VAL A CA 1
ATOM 747 C C . VAL A 1 101 ? 16.208 -1.509 -6.337 1.00 96.81 101 VAL A C 1
ATOM 749 O O . VAL A 1 101 ? 17.351 -1.061 -6.282 1.00 96.81 101 VAL A O 1
ATOM 752 N N . VAL A 1 102 ? 15.124 -0.748 -6.186 1.00 97.19 102 VAL A N 1
ATOM 753 C CA . VAL A 1 102 ? 15.166 0.661 -5.771 1.00 97.19 102 VAL A CA 1
ATOM 754 C C . VAL A 1 102 ? 14.514 0.778 -4.404 1.00 97.19 102 VAL A C 1
ATOM 756 O O . VAL A 1 102 ? 13.327 0.500 -4.258 1.00 97.19 102 VAL A O 1
ATOM 759 N N . VAL A 1 103 ? 15.276 1.205 -3.400 1.00 96.00 103 VAL A N 1
ATOM 760 C CA . VAL A 1 103 ? 14.747 1.476 -2.059 1.00 96.00 103 VAL A CA 1
ATOM 761 C C . VAL A 1 103 ? 14.248 2.918 -2.005 1.00 96.00 103 VAL A C 1
ATOM 763 O O . VAL A 1 103 ? 15.021 3.852 -2.199 1.00 96.00 103 VAL A O 1
ATOM 766 N N . ASN A 1 104 ? 12.962 3.102 -1.718 1.00 94.62 104 ASN A N 1
ATOM 767 C CA . ASN A 1 104 ? 12.341 4.405 -1.514 1.00 94.62 104 ASN A CA 1
ATOM 768 C C . ASN A 1 104 ? 12.057 4.579 -0.016 1.00 94.62 104 ASN A C 1
ATOM 770 O O . ASN A 1 104 ? 11.028 4.132 0.494 1.00 94.62 104 ASN A O 1
ATOM 774 N N . LEU A 1 105 ? 13.005 5.193 0.699 1.00 94.69 105 LEU A N 1
ATOM 775 C CA . LEU A 1 105 ? 12.909 5.383 2.151 1.00 94.69 105 LEU A CA 1
ATOM 776 C C . LEU A 1 105 ? 11.684 6.227 2.558 1.00 94.69 105 LEU A C 1
ATOM 778 O O . LEU A 1 105 ? 10.992 5.803 3.482 1.00 94.69 105 LEU A O 1
ATOM 782 N N . PRO A 1 106 ? 11.352 7.350 1.878 1.00 93.06 106 PRO A N 1
ATOM 783 C CA . PRO A 1 106 ? 10.121 8.094 2.160 1.00 93.06 106 PRO A CA 1
ATOM 784 C C . PRO A 1 106 ? 8.837 7.265 2.047 1.00 93.06 106 PRO A C 1
ATOM 786 O O . PRO A 1 106 ? 7.953 7.403 2.884 1.00 93.06 106 PRO A O 1
ATOM 789 N N . GLU A 1 107 ? 8.745 6.374 1.056 1.00 93.94 107 GLU A N 1
ATOM 790 C CA . GLU A 1 107 ? 7.599 5.464 0.912 1.00 93.94 107 GLU A CA 1
ATOM 791 C C . GLU A 1 107 ? 7.718 4.196 1.765 1.00 93.94 107 GLU A C 1
ATOM 793 O O . GLU A 1 107 ? 6.845 3.338 1.694 1.00 93.94 107 GLU A O 1
ATOM 798 N N . ARG A 1 108 ? 8.791 4.038 2.553 1.00 94.88 108 ARG A N 1
ATOM 799 C CA . ARG A 1 108 ? 9.043 2.855 3.393 1.00 94.88 108 ARG A CA 1
ATOM 800 C C . ARG A 1 108 ? 8.848 1.549 2.623 1.00 94.88 108 ARG A C 1
ATOM 802 O O . ARG A 1 108 ? 8.223 0.602 3.107 1.00 94.88 108 ARG A O 1
ATOM 809 N N . GLY A 1 109 ? 9.391 1.489 1.414 1.00 95.44 109 GLY A N 1
ATOM 810 C CA . GLY A 1 109 ? 9.303 0.309 0.567 1.00 95.44 109 GLY A CA 1
ATOM 811 C C . GLY A 1 109 ? 10.452 0.208 -0.417 1.00 95.44 109 GLY A C 1
ATOM 812 O O . GLY A 1 109 ? 11.222 1.150 -0.611 1.00 95.44 109 GLY A O 1
ATOM 813 N N . PHE A 1 110 ? 10.563 -0.949 -1.058 1.00 96.56 110 PHE A N 1
ATOM 814 C CA . PHE A 1 110 ? 11.406 -1.107 -2.232 1.00 96.56 110 PHE A CA 1
ATOM 815 C C . PHE A 1 110 ? 10.599 -1.579 -3.430 1.00 96.56 110 PHE A C 1
ATOM 817 O O . PHE A 1 110 ? 9.627 -2.329 -3.312 1.00 96.56 110 PHE A O 1
ATOM 824 N N . TYR A 1 111 ? 11.057 -1.137 -4.590 1.00 96.81 111 TYR A N 1
ATOM 825 C CA . TYR A 1 111 ? 10.604 -1.590 -5.886 1.00 96.81 111 TYR A CA 1
ATOM 826 C C . TYR A 1 111 ? 11.563 -2.663 -6.394 1.00 96.81 111 TYR A C 1
ATOM 828 O O . TYR A 1 111 ? 12.777 -2.472 -6.329 1.00 96.81 111 TYR A O 1
ATOM 836 N N . VAL A 1 112 ? 11.033 -3.776 -6.897 1.00 97.00 112 VAL A N 1
ATOM 837 C CA . VAL A 1 112 ? 11.805 -4.820 -7.584 1.00 97.00 112 VAL A CA 1
ATOM 838 C C . VAL A 1 112 ? 11.494 -4.742 -9.065 1.00 97.00 112 VAL A C 1
ATOM 840 O O . VAL A 1 112 ? 10.336 -4.871 -9.458 1.00 97.00 112 VAL A O 1
ATOM 843 N N . PHE A 1 113 ? 12.534 -4.571 -9.866 1.00 96.62 113 PHE A N 1
ATOM 844 C CA . PHE A 1 113 ? 12.458 -4.558 -11.316 1.00 96.62 113 PHE A CA 1
ATOM 845 C C . PHE A 1 113 ? 13.100 -5.827 -11.858 1.00 96.62 113 PHE A C 1
ATOM 847 O O . PHE A 1 113 ? 14.198 -6.202 -11.432 1.00 96.62 113 PHE A O 1
ATOM 854 N N . ARG A 1 114 ? 12.406 -6.482 -12.785 1.00 95.69 114 ARG A N 1
ATOM 855 C CA . ARG A 1 114 ? 12.943 -7.555 -13.617 1.00 95.69 114 ARG A CA 1
ATOM 856 C C . ARG A 1 114 ? 12.507 -7.299 -15.049 1.00 95.69 114 ARG A C 1
ATOM 858 O O . ARG A 1 114 ? 11.399 -6.810 -15.273 1.00 95.69 114 ARG A O 1
ATOM 865 N N . GLU A 1 115 ? 13.382 -7.618 -15.987 1.00 92.31 115 GLU A N 1
ATOM 866 C CA . GLU A 1 115 ? 13.097 -7.502 -17.411 1.00 92.31 115 GLU A CA 1
ATOM 867 C C . GLU A 1 115 ? 11.843 -8.313 -17.761 1.00 92.31 115 GLU A C 1
ATOM 869 O O . GLU A 1 115 ? 11.641 -9.410 -17.242 1.00 92.31 115 GLU A O 1
ATOM 874 N N . ASP A 1 116 ? 10.970 -7.726 -18.580 1.00 89.56 116 ASP A N 1
ATOM 875 C CA . ASP A 1 116 ? 9.680 -8.291 -19.000 1.00 89.56 116 ASP A CA 1
ATOM 876 C C . ASP A 1 116 ? 8.658 -8.598 -17.877 1.00 89.56 116 ASP A C 1
ATOM 878 O O . ASP A 1 116 ? 7.595 -9.165 -18.146 1.00 89.56 116 ASP A O 1
ATOM 882 N N . GLU A 1 117 ? 8.904 -8.174 -16.631 1.00 92.81 117 GLU A N 1
ATOM 883 C CA . GLU A 1 117 ? 7.948 -8.272 -15.519 1.00 92.81 117 GLU A CA 1
ATOM 884 C C . GLU A 1 117 ? 7.388 -6.900 -15.114 1.00 92.81 117 GLU A C 1
ATOM 886 O O . GLU A 1 117 ? 8.025 -5.855 -15.252 1.00 92.81 117 GLU A O 1
ATOM 891 N N . GLN A 1 118 ? 6.180 -6.893 -14.541 1.00 90.56 118 GLN A N 1
ATOM 892 C CA . GLN A 1 118 ? 5.681 -5.690 -13.877 1.00 90.56 118 GLN A CA 1
ATOM 893 C C . GLN A 1 118 ? 6.482 -5.426 -12.593 1.00 90.56 118 GLN A C 1
ATOM 895 O O . GLN A 1 118 ? 6.731 -6.368 -11.834 1.00 90.56 118 GLN A O 1
ATOM 900 N N . PRO A 1 119 ? 6.834 -4.162 -12.292 1.00 93.62 119 PRO A N 1
ATOM 901 C CA . PRO A 1 119 ? 7.544 -3.837 -11.063 1.00 93.62 119 PRO A CA 1
ATOM 902 C C . PRO A 1 119 ? 6.766 -4.268 -9.816 1.00 93.62 119 PRO A C 1
ATOM 904 O O . PRO A 1 119 ? 5.590 -3.940 -9.6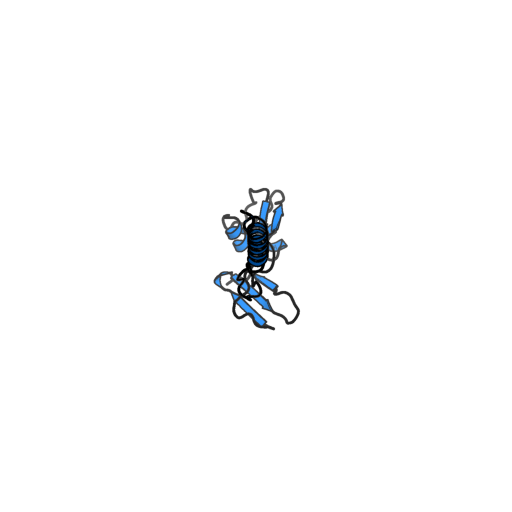53 1.00 93.62 119 PRO A O 1
ATOM 907 N N . GLY A 1 120 ? 7.437 -4.975 -8.908 1.00 94.56 120 GLY A N 1
ATOM 908 C CA . GLY A 1 120 ? 6.886 -5.329 -7.600 1.00 94.56 120 GLY A CA 1
ATOM 909 C C . GLY A 1 120 ? 7.153 -4.234 -6.569 1.00 94.56 120 GLY A C 1
ATOM 910 O O . GLY A 1 120 ? 8.207 -3.607 -6.613 1.00 94.56 120 GLY A O 1
ATOM 911 N N . PHE A 1 121 ? 6.244 -4.036 -5.613 1.00 96.50 121 PHE A N 1
ATOM 912 C CA . PHE A 1 121 ? 6.447 -3.161 -4.452 1.00 96.50 121 PHE A CA 1
ATOM 913 C C . PHE A 1 121 ? 6.342 -3.968 -3.160 1.00 96.50 121 PHE A C 1
ATOM 915 O O . PHE A 1 121 ? 5.402 -4.748 -2.993 1.00 96.50 121 PHE A O 1
ATOM 922 N N . PHE A 1 122 ? 7.267 -3.737 -2.230 1.00 96.31 122 PHE A N 1
ATOM 923 C CA . PHE A 1 122 ? 7.284 -4.413 -0.938 1.00 96.31 122 PHE A CA 1
ATOM 924 C C . PHE A 1 122 ? 7.570 -3.418 0.192 1.00 96.31 122 PHE A C 1
ATOM 926 O O . PHE A 1 122 ? 8.561 -2.686 0.117 1.00 96.31 122 PHE A O 1
ATOM 933 N N . PRO A 1 123 ? 6.736 -3.380 1.246 1.00 96.69 123 PRO A N 1
ATOM 934 C CA . PRO A 1 123 ? 6.966 -2.517 2.395 1.00 96.69 123 PRO A CA 1
ATOM 935 C C . PRO A 1 123 ? 8.179 -2.988 3.208 1.00 96.69 123 PRO A C 1
ATOM 937 O O . PRO A 1 123 ? 8.425 -4.189 3.336 1.00 96.69 123 PRO A O 1
ATOM 940 N N . ILE A 1 124 ? 8.893 -2.044 3.819 1.00 94.75 124 ILE A N 1
ATOM 941 C CA . ILE A 1 124 ? 10.014 -2.304 4.728 1.00 94.75 124 ILE A CA 1
ATOM 942 C C . ILE A 1 124 ? 9.860 -1.555 6.050 1.00 94.75 124 ILE A C 1
ATOM 944 O O . ILE A 1 124 ? 9.214 -0.510 6.138 1.00 94.75 124 ILE A O 1
ATOM 948 N N . ALA A 1 125 ? 10.492 -2.105 7.083 1.00 88.44 125 ALA A N 1
ATOM 949 C CA . ALA A 1 125 ? 10.727 -1.426 8.348 1.00 88.44 125 ALA A CA 1
ATOM 950 C C . ALA A 1 125 ? 12.178 -0.931 8.367 1.00 88.44 125 ALA A C 1
ATOM 952 O O . ALA A 1 125 ? 13.095 -1.708 8.097 1.00 88.44 125 ALA A O 1
ATOM 953 N N . ILE A 1 126 ? 12.349 0.355 8.648 1.00 79.94 126 ILE A N 1
ATOM 954 C CA . ILE A 1 126 ? 13.609 1.104 8.663 1.00 79.94 126 ILE A CA 1
ATOM 955 C C . ILE A 1 126 ? 13.586 2.071 9.837 1.00 79.94 126 ILE A C 1
ATOM 957 O O . ILE A 1 126 ? 12.472 2.544 10.163 1.00 79.94 126 ILE A O 1
#

Foldseek 3Di:
DPDPDPVVVVVVVVVVVVVVVVVPPPPPPDPPPPQLKDDDKDKDFFDPFAALCNVQVVVQHHSVQQCVQAVHDSDRGGDPDRITIDPGIDRDDPPDDQADKDDDVVRQWIWGHHHPDDIDIHHHDD

Radius of gyration: 27.47 Å; chains: 1; bounding box: 44×52×80 Å

Sequence (126 aa):
MMTSLKTLGLRRLALVVLLLLVEASAQSWAPAEQSRLVGEDVSVSVSGGQSLYDLARARGYALEHLSEANGLPVSLAAVQRDKVLVPSRRILPMDAPANGVVVNLPERGFYVFREDEQPGFFPIAI

Secondary structure (DSSP, 8-state):
---SHHHHHHHHHHHHHHHHHHGGG------S----EES--EEEEPPTT-BHHHHHHHHT--HHHHHHHTT--S-SSBP-SSEEEE---EEPPTT--SSEEEEETTTTEEEEE-TTSPPEEEE---